Protein AF-A0A812UUG5-F1 (afdb_monomer_lite)

Secondary structure (DSSP, 8-state):
-HHHHHHHHHHHTT--HHHHHHHHHHHHHHHHHHHHHHS-SBPPHHHHHHHHHHHHHHHHHHHHHHHHHHHTT---B---TTHHHHHHHHHHHHHH-B-GGGSTTTTT-HHHHHTT--B--

Sequence (121 aa):
MFLERCLGVLKQRDGGLEVRIAHAACTAICCWFDRCERAPRFLSDEQASGIAESGTAFLKCLEILARIGVSEGKLRWKLLPKAHAMAHLIEDQVKEKLNCRFYHCYTDEDFIGQWKKLVIR

Organism: Symbiodinium pilosum (NCBI:txid2952)

Foldseek 3Di:
DVLLVVLVVCVVVVNPPLSVLSNQLLVLVVQLVVLLVPADFAADLVSLVSNLVSLVSNLVSLVVNVVVCVVVVHPWWDPDPCSVVSVVQSVCCNVVRGRLVPPPC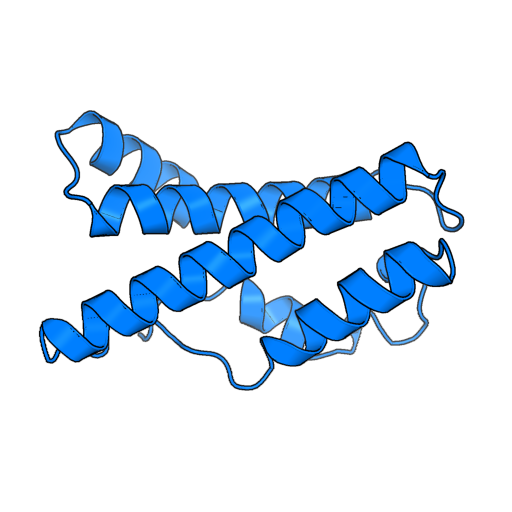SVVPPVVVVSNDGTDD

Structure (mmCIF, N/CA/C/O backbone):
data_AF-A0A812UUG5-F1
#
_entry.id   AF-A0A812UUG5-F1
#
loop_
_atom_site.group_PDB
_atom_site.id
_atom_site.type_symbol
_atom_site.label_atom_id
_atom_site.label_alt_id
_atom_site.label_comp_id
_atom_site.label_asym_id
_atom_site.label_entity_id
_atom_site.label_seq_id
_atom_site.pdbx_PDB_ins_code
_atom_site.Cartn_x
_atom_site.Cartn_y
_atom_site.Cartn_z
_atom_site.occupancy
_atom_site.B_iso_or_equiv
_atom_site.auth_seq_id
_atom_site.auth_comp_id
_atom_site.auth_asym_id
_atom_site.auth_atom_id
_atom_site.pdbx_PDB_model_num
ATOM 1 N N . MET A 1 1 ? -11.817 -6.663 -1.984 1.00 59.56 1 MET A N 1
ATOM 2 C CA . MET A 1 1 ? -11.684 -7.221 -0.615 1.00 59.56 1 MET A CA 1
ATOM 3 C C . MET A 1 1 ? -13.031 -7.133 0.101 1.00 59.56 1 MET A C 1
ATOM 5 O O . MET A 1 1 ? -13.733 -6.161 -0.123 1.00 59.56 1 MET A O 1
ATOM 9 N N . PHE A 1 2 ? -13.403 -8.099 0.953 1.00 62.38 2 PHE A N 1
ATOM 10 C CA . PHE A 1 2 ? -14.673 -8.068 1.712 1.00 62.38 2 PHE A CA 1
ATOM 11 C C . PHE A 1 2 ? -14.810 -6.805 2.584 1.00 62.38 2 PHE A C 1
ATOM 13 O O . PHE A 1 2 ? -15.841 -6.142 2.549 1.00 62.38 2 PHE A O 1
ATOM 20 N N . LEU A 1 3 ? -13.733 -6.419 3.279 1.00 63.91 3 LEU A N 1
ATOM 21 C CA . LEU A 1 3 ? -13.708 -5.238 4.149 1.00 63.91 3 LEU A CA 1
ATOM 22 C C . LEU A 1 3 ? -13.940 -3.923 3.385 1.00 63.91 3 LEU A C 1
ATOM 24 O O . LEU A 1 3 ? -14.651 -3.054 3.876 1.00 63.91 3 LEU A O 1
ATOM 28 N N . GLU A 1 4 ? -13.398 -3.797 2.173 1.00 70.62 4 GLU A N 1
ATOM 29 C CA . GLU A 1 4 ? -13.603 -2.622 1.314 1.00 70.62 4 GLU A CA 1
ATOM 30 C C . GLU A 1 4 ? -15.081 -2.473 0.921 1.00 70.62 4 GLU A C 1
ATOM 32 O O . GLU A 1 4 ? -15.660 -1.410 1.131 1.00 70.62 4 GLU A O 1
ATOM 37 N N . ARG A 1 5 ? -15.735 -3.565 0.504 1.00 68.69 5 ARG A N 1
ATOM 38 C CA . ARG A 1 5 ? -17.174 -3.570 0.192 1.00 68.69 5 ARG A CA 1
ATOM 39 C C . ARG A 1 5 ? -18.036 -3.224 1.409 1.00 68.69 5 ARG A C 1
ATOM 41 O O . ARG A 1 5 ? -18.954 -2.417 1.293 1.00 68.69 5 ARG A O 1
ATOM 48 N N . CYS A 1 6 ? -17.737 -3.792 2.579 1.00 68.19 6 CYS A N 1
ATOM 49 C CA . CYS A 1 6 ? -18.470 -3.494 3.814 1.00 68.19 6 CYS A CA 1
ATOM 50 C C . CYS A 1 6 ? -18.311 -2.028 4.241 1.00 68.19 6 CYS A C 1
ATOM 52 O O . CYS A 1 6 ? -19.298 -1.373 4.573 1.00 68.19 6 CYS A O 1
ATOM 54 N N . LEU A 1 7 ? -17.089 -1.493 4.192 1.00 69.94 7 LEU A N 1
ATOM 55 C CA . LEU A 1 7 ? -16.830 -0.085 4.494 1.00 69.94 7 LEU A CA 1
ATOM 56 C C . LEU A 1 7 ? -17.462 0.848 3.456 1.00 69.94 7 LEU A C 1
ATOM 58 O O . LEU A 1 7 ? -17.897 1.936 3.818 1.00 69.94 7 LEU A O 1
ATOM 62 N N . GLY A 1 8 ? -17.569 0.426 2.194 1.00 61.22 8 GLY A N 1
ATOM 63 C CA . GLY A 1 8 ? -18.241 1.187 1.140 1.00 61.22 8 GLY A CA 1
ATOM 64 C C . GLY A 1 8 ? -19.731 1.354 1.429 1.00 61.22 8 GLY A C 1
ATOM 65 O O . GLY A 1 8 ? -20.256 2.465 1.370 1.00 61.22 8 GLY A O 1
ATOM 66 N N . VAL A 1 9 ? -20.391 0.273 1.850 1.00 70.12 9 VAL A N 1
ATOM 67 C CA . VAL A 1 9 ? -21.799 0.303 2.279 1.00 70.12 9 VAL A CA 1
ATOM 68 C C . VAL A 1 9 ? -21.983 1.167 3.531 1.00 70.12 9 VAL A C 1
ATOM 70 O O . VAL A 1 9 ? -22.921 1.959 3.597 1.00 70.12 9 VAL A O 1
ATOM 73 N N . LEU A 1 10 ? -21.084 1.067 4.516 1.00 66.94 10 LEU A N 1
ATOM 74 C CA . LEU A 1 10 ? -21.154 1.887 5.733 1.00 66.94 10 LEU A CA 1
ATOM 75 C C . LEU A 1 10 ? -20.890 3.372 5.452 1.00 66.94 10 LEU A C 1
ATOM 77 O O . LEU A 1 10 ? -21.566 4.228 6.015 1.00 66.94 10 LEU A O 1
ATOM 81 N N . LYS A 1 11 ? -19.970 3.697 4.538 1.00 70.38 11 LYS A N 1
ATOM 82 C CA . LYS A 1 11 ? -19.716 5.071 4.085 1.00 70.38 11 LYS A CA 1
ATOM 83 C C . LYS A 1 11 ? -20.968 5.708 3.479 1.00 70.38 11 LYS A C 1
ATOM 85 O O . LYS A 1 11 ? -21.239 6.871 3.755 1.00 70.38 11 LYS A O 1
ATOM 90 N N . GLN A 1 12 ? -21.726 4.960 2.674 1.00 72.56 12 GLN A N 1
ATOM 91 C CA . GLN A 1 12 ? -22.964 5.442 2.047 1.00 72.56 12 GLN A CA 1
ATOM 92 C C . GLN A 1 12 ? -24.098 5.692 3.054 1.00 72.56 12 GLN A C 1
ATOM 94 O O . GLN A 1 12 ? -25.001 6.470 2.767 1.00 72.56 12 GLN A O 1
ATOM 99 N N . ARG A 1 13 ? -24.044 5.067 4.236 1.00 70.75 13 ARG A N 1
ATOM 100 C CA . ARG A 1 13 ? -25.051 5.172 5.306 1.00 70.75 13 ARG A CA 1
ATOM 101 C C . ARG A 1 13 ? -24.681 6.182 6.399 1.00 70.75 13 ARG A C 1
ATOM 103 O O . ARG A 1 13 ? -25.036 5.982 7.552 1.00 70.75 13 ARG A O 1
ATOM 110 N N . ASP A 1 14 ? -23.959 7.236 6.032 1.00 64.75 14 ASP A N 1
ATOM 111 C CA . ASP A 1 14 ? -23.447 8.259 6.955 1.00 64.75 14 ASP A CA 1
ATOM 112 C C . ASP A 1 14 ? -22.337 7.760 7.899 1.00 64.75 14 ASP A C 1
ATOM 114 O O . ASP A 1 14 ? -22.271 8.067 9.088 1.00 64.75 14 ASP A O 1
ATOM 118 N N . GLY A 1 15 ? -21.417 6.960 7.352 1.00 63.12 15 GLY A N 1
ATOM 119 C CA . GLY A 1 15 ? -20.219 6.549 8.074 1.00 63.12 15 GLY A CA 1
ATOM 120 C C . GLY A 1 15 ? -19.425 7.770 8.544 1.00 63.12 15 GLY A C 1
ATOM 121 O O . GLY A 1 15 ? -19.035 8.613 7.725 1.00 63.12 15 GLY A O 1
ATOM 122 N N . GLY A 1 16 ? -19.175 7.843 9.856 1.00 82.75 16 GLY A N 1
ATOM 123 C CA . GLY A 1 16 ? -18.349 8.877 10.479 1.00 82.75 16 GLY A CA 1
ATOM 124 C C . GLY A 1 16 ? -16.940 8.950 9.880 1.00 82.75 16 GLY A C 1
ATOM 125 O O . GLY A 1 16 ? -16.536 8.098 9.084 1.00 82.75 16 GLY A O 1
ATOM 126 N N . LEU A 1 17 ? -16.172 9.974 10.264 1.00 85.75 17 LEU A N 1
ATOM 127 C CA . LEU A 1 17 ? -14.833 10.232 9.715 1.00 85.75 17 LEU A CA 1
ATOM 128 C C . LEU A 1 17 ? -13.952 8.972 9.708 1.00 85.75 17 LEU A C 1
ATOM 130 O O . LEU A 1 17 ? -13.372 8.640 8.679 1.00 85.75 17 LEU A O 1
ATOM 134 N N . GLU A 1 18 ? -13.934 8.227 10.812 1.00 85.38 18 GLU A N 1
ATOM 135 C CA . GLU A 1 18 ? -13.185 6.975 10.954 1.00 85.38 18 GLU A CA 1
ATOM 136 C C . GLU A 1 18 ? -13.530 5.949 9.854 1.00 85.38 18 GLU A C 1
ATOM 138 O O . GLU A 1 18 ? -12.636 5.409 9.203 1.00 85.38 18 GLU A O 1
ATOM 143 N N . VAL A 1 19 ? -14.819 5.737 9.560 1.00 85.50 19 VAL A N 1
ATOM 144 C CA . VAL A 1 19 ? -15.284 4.807 8.510 1.00 85.50 19 VAL A CA 1
ATOM 145 C C . VAL A 1 19 ? -14.830 5.269 7.125 1.00 85.50 19 VAL A C 1
ATOM 147 O O . VAL A 1 19 ? -14.428 4.451 6.295 1.00 85.50 19 VAL A O 1
ATOM 150 N N . ARG A 1 20 ? -14.859 6.581 6.867 1.00 86.62 20 ARG A N 1
ATOM 151 C CA . ARG A 1 20 ? -14.425 7.158 5.584 1.00 86.62 20 ARG A CA 1
ATOM 152 C C . ARG A 1 20 ? -12.923 6.977 5.371 1.00 86.62 20 ARG A C 1
ATOM 154 O O . ARG A 1 20 ? -12.520 6.594 4.272 1.00 86.62 20 ARG A O 1
ATOM 161 N N . ILE A 1 21 ? -12.114 7.204 6.408 1.00 89.81 21 ILE A N 1
ATOM 162 C CA . ILE A 1 21 ? -10.660 6.998 6.351 1.00 89.81 21 ILE A CA 1
ATOM 163 C C . ILE A 1 21 ? -10.329 5.506 6.231 1.00 89.81 21 ILE A C 1
ATOM 165 O O . ILE A 1 21 ? -9.483 5.136 5.421 1.00 89.81 21 ILE A O 1
ATOM 169 N N . ALA A 1 22 ? -11.034 4.630 6.950 1.00 86.69 22 ALA A N 1
ATOM 170 C CA . ALA A 1 22 ? -10.857 3.182 6.837 1.00 86.69 22 ALA A CA 1
ATOM 171 C C . ALA A 1 22 ? -11.180 2.672 5.428 1.00 86.69 22 ALA A C 1
ATOM 173 O O . ALA A 1 22 ? -10.441 1.852 4.877 1.00 86.69 22 ALA A O 1
ATOM 174 N N . HIS A 1 23 ? -12.251 3.185 4.815 1.00 86.94 23 HIS A N 1
ATOM 175 C CA . HIS A 1 23 ? -12.573 2.893 3.423 1.00 86.94 23 HIS A CA 1
ATOM 176 C C . HIS A 1 23 ? -11.449 3.357 2.491 1.00 86.94 23 HIS A C 1
ATOM 178 O O . HIS A 1 23 ? -10.981 2.575 1.671 1.00 86.94 23 HIS A O 1
ATOM 184 N N . ALA A 1 24 ? -10.984 4.603 2.643 1.00 89.94 24 ALA A N 1
ATOM 185 C CA . ALA A 1 24 ? -9.895 5.148 1.834 1.00 89.94 24 ALA A CA 1
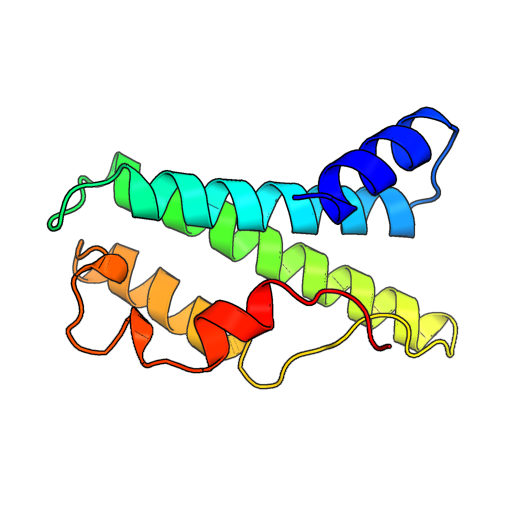ATOM 186 C C . ALA A 1 24 ? -8.606 4.321 1.965 1.00 89.94 24 ALA A C 1
ATOM 188 O O . ALA A 1 24 ? -8.001 3.993 0.947 1.00 89.94 24 ALA A O 1
ATOM 189 N N . ALA A 1 25 ? -8.240 3.901 3.181 1.00 89.25 25 ALA A N 1
ATOM 190 C CA . ALA A 1 25 ? -7.119 2.994 3.417 1.00 89.25 25 ALA A CA 1
ATOM 191 C C . ALA A 1 25 ? -7.298 1.675 2.648 1.00 89.25 25 ALA A C 1
ATOM 193 O O . ALA A 1 25 ? -6.402 1.247 1.923 1.00 89.25 25 ALA A O 1
ATOM 194 N N . CYS A 1 26 ? -8.475 1.049 2.752 1.00 87.12 26 CYS A N 1
ATOM 195 C CA . CYS A 1 26 ? -8.767 -0.212 2.070 1.00 87.12 26 CYS A CA 1
ATOM 196 C C . CYS A 1 26 ? -8.716 -0.086 0.542 1.00 87.12 26 CYS A C 1
ATOM 198 O O . CYS A 1 26 ? -8.180 -0.972 -0.127 1.00 87.12 26 CYS A O 1
ATOM 200 N N . THR A 1 27 ? -9.253 1.000 -0.015 1.00 88.69 27 THR A N 1
ATOM 201 C CA . THR A 1 27 ? -9.178 1.282 -1.452 1.00 88.69 27 THR A CA 1
ATOM 202 C C . THR A 1 27 ? -7.730 1.499 -1.879 1.00 88.69 27 THR A C 1
ATOM 204 O O . THR A 1 27 ? -7.283 0.872 -2.834 1.00 88.69 27 THR A O 1
ATOM 207 N N . ALA A 1 28 ? -6.976 2.319 -1.144 1.00 91.38 28 ALA A N 1
ATOM 208 C CA . ALA A 1 28 ? -5.591 2.649 -1.459 1.00 91.38 28 ALA A CA 1
ATOM 209 C C . ALA A 1 28 ? -4.695 1.403 -1.509 1.00 91.38 28 ALA A C 1
ATOM 211 O O . ALA A 1 28 ? -3.978 1.204 -2.489 1.00 91.38 28 ALA A O 1
ATOM 212 N N . ILE A 1 29 ? -4.802 0.506 -0.522 1.00 88.19 29 ILE A N 1
ATOM 213 C CA . ILE A 1 29 ? -4.018 -0.737 -0.525 1.00 88.19 29 ILE A CA 1
ATOM 214 C C . ILE A 1 29 ? -4.468 -1.710 -1.624 1.00 88.19 29 ILE A C 1
ATOM 216 O O . ILE A 1 29 ? -3.631 -2.390 -2.212 1.00 88.19 29 ILE A O 1
ATOM 220 N N . CYS A 1 30 ? -5.766 -1.760 -1.962 1.00 88.19 30 CYS A N 1
ATOM 221 C CA . CYS A 1 30 ? -6.236 -2.540 -3.114 1.00 88.19 30 CYS A CA 1
ATOM 222 C C . CYS A 1 30 ? -5.655 -1.999 -4.424 1.00 88.19 30 CYS A C 1
ATOM 224 O O . CYS A 1 30 ? -5.196 -2.784 -5.248 1.00 88.19 30 CYS A O 1
ATOM 226 N N . CYS A 1 31 ? -5.653 -0.675 -4.604 1.00 91.44 31 CYS A N 1
ATOM 227 C CA . CYS A 1 31 ? -5.058 -0.029 -5.768 1.00 91.44 31 CYS A CA 1
ATOM 228 C C . CYS A 1 31 ? -3.556 -0.300 -5.857 1.00 91.44 31 CYS A C 1
ATOM 230 O O . CYS A 1 31 ? -3.074 -0.588 -6.946 1.00 91.44 31 CYS A O 1
ATOM 232 N N . TRP A 1 32 ? -2.833 -0.258 -4.735 1.00 91.88 32 TRP A N 1
ATOM 233 C CA . TRP A 1 32 ? -1.408 -0.588 -4.710 1.00 91.88 32 TRP A CA 1
ATOM 234 C C . TRP A 1 32 ? -1.160 -2.023 -5.188 1.00 91.88 32 TRP A C 1
ATOM 236 O O . TRP A 1 32 ? -0.371 -2.237 -6.106 1.00 91.88 32 TRP A O 1
ATOM 246 N N . PHE A 1 33 ? -1.896 -3.000 -4.643 1.00 89.06 33 PHE A N 1
ATOM 247 C CA . PHE A 1 33 ? -1.781 -4.397 -5.073 1.00 89.06 33 PHE A CA 1
ATOM 248 C C . PHE A 1 33 ? -2.149 -4.594 -6.550 1.00 89.06 33 PHE A C 1
ATOM 250 O O . PHE A 1 33 ? -1.407 -5.262 -7.260 1.00 89.06 33 PHE A O 1
ATOM 257 N N . ASP A 1 34 ? -3.252 -4.008 -7.030 1.00 91.06 34 ASP A N 1
ATOM 258 C CA . ASP A 1 34 ? -3.669 -4.121 -8.438 1.00 91.06 34 ASP A CA 1
ATOM 259 C C . ASP A 1 34 ? -2.633 -3.501 -9.392 1.00 91.06 34 ASP A C 1
ATOM 261 O O . ASP A 1 34 ? -2.296 -4.101 -10.414 1.00 91.06 34 ASP A O 1
ATOM 265 N N . ARG A 1 35 ? -2.052 -2.349 -9.030 1.00 92.88 35 ARG A N 1
ATOM 266 C CA . ARG A 1 35 ? -0.981 -1.711 -9.812 1.00 92.88 35 ARG A CA 1
ATOM 267 C C . ARG A 1 35 ? 0.278 -2.579 -9.848 1.00 92.88 35 ARG A C 1
ATOM 269 O O . ARG A 1 35 ? 0.814 -2.797 -10.930 1.00 92.88 35 ARG A O 1
ATOM 276 N N . CYS A 1 36 ? 0.713 -3.126 -8.712 1.00 90.69 36 CYS A N 1
ATOM 277 C CA . CYS A 1 36 ? 1.853 -4.049 -8.654 1.00 90.69 36 CYS A CA 1
ATOM 278 C C . CYS A 1 36 ? 1.604 -5.359 -9.428 1.00 90.69 36 CYS A C 1
ATOM 280 O O . CYS A 1 36 ? 2.540 -5.906 -10.007 1.00 90.69 36 CYS A O 1
ATOM 282 N N . GLU A 1 37 ? 0.367 -5.862 -9.465 1.00 90.50 37 GLU A N 1
ATOM 283 C CA . GLU A 1 37 ? -0.013 -7.071 -10.214 1.00 90.50 37 GLU A CA 1
ATOM 284 C C . GLU A 1 37 ? 0.054 -6.854 -11.731 1.00 90.50 37 GLU A C 1
ATOM 286 O O . GLU A 1 37 ? 0.525 -7.720 -12.465 1.00 90.50 37 GLU A O 1
ATOM 291 N N . ARG A 1 38 ? -0.427 -5.699 -12.203 1.00 90.81 38 ARG A N 1
ATOM 292 C CA . ARG A 1 38 ? -0.528 -5.379 -13.635 1.00 90.81 38 ARG A CA 1
ATOM 293 C C . ARG A 1 38 ? 0.757 -4.814 -14.226 1.00 90.81 38 ARG A C 1
ATOM 295 O O . ARG A 1 38 ? 0.938 -4.874 -15.441 1.00 90.81 38 ARG A O 1
ATOM 302 N N . ALA A 1 39 ? 1.610 -4.211 -13.404 1.00 93.75 39 ALA A N 1
ATOM 303 C CA . ALA A 1 39 ? 2.833 -3.585 -13.877 1.00 93.75 39 ALA A CA 1
ATOM 304 C C . ALA A 1 39 ? 3.917 -4.630 -14.218 1.00 93.75 39 ALA A C 1
ATOM 306 O O . ALA A 1 39 ? 4.058 -5.636 -13.516 1.00 93.75 39 ALA A O 1
ATOM 307 N N . PRO A 1 40 ? 4.727 -4.391 -15.264 1.00 94.44 40 PRO A N 1
ATOM 308 C CA . PRO A 1 40 ? 5.859 -5.248 -15.604 1.00 94.44 40 PRO A CA 1
ATOM 309 C C . PRO A 1 40 ? 6.984 -5.144 -14.560 1.00 94.44 40 PRO A C 1
ATOM 311 O O . PRO A 1 40 ? 6.906 -4.377 -13.600 1.00 94.44 40 PRO A O 1
ATOM 314 N N . ARG A 1 41 ? 8.057 -5.923 -14.752 1.00 93.06 41 ARG A N 1
ATOM 315 C CA . ARG A 1 41 ? 9.238 -5.911 -13.871 1.00 93.06 41 ARG A CA 1
ATOM 316 C C . ARG A 1 41 ? 9.915 -4.541 -13.796 1.00 93.06 41 ARG A C 1
ATOM 318 O O . ARG A 1 41 ? 10.315 -4.140 -12.709 1.00 93.06 41 ARG A O 1
ATOM 325 N N . PHE A 1 42 ? 10.045 -3.863 -14.933 1.00 96.00 42 PHE A N 1
ATOM 326 C CA . PHE A 1 42 ? 10.640 -2.532 -15.043 1.00 96.00 42 PHE A CA 1
ATOM 327 C C . PHE A 1 42 ? 9.531 -1.503 -15.212 1.00 96.00 42 PHE A C 1
ATOM 329 O O . PHE A 1 42 ? 8.741 -1.598 -16.148 1.00 96.00 42 PHE A O 1
ATOM 336 N N . LEU A 1 43 ? 9.454 -0.555 -14.292 1.00 95.38 43 LEU A N 1
ATOM 337 C CA . LEU A 1 43 ? 8.393 0.433 -14.216 1.00 95.38 43 LEU A CA 1
ATOM 338 C C . LEU A 1 43 ? 8.735 1.650 -15.079 1.00 95.38 43 LEU A C 1
ATOM 340 O O . LEU A 1 43 ? 9.864 2.133 -15.077 1.00 95.38 43 LEU A O 1
ATOM 344 N N . SER A 1 44 ? 7.730 2.185 -15.764 1.00 97.06 44 SER A N 1
ATOM 345 C CA . SER A 1 44 ? 7.767 3.574 -16.240 1.00 97.06 44 SER A CA 1
ATOM 346 C C . SER A 1 44 ? 7.682 4.554 -15.067 1.00 97.06 44 SER A C 1
ATOM 348 O O . SER A 1 44 ? 7.283 4.187 -13.954 1.00 97.06 44 SER A O 1
ATOM 350 N N . ASP A 1 45 ? 8.016 5.818 -15.314 1.00 96.56 45 ASP A N 1
ATOM 351 C CA . ASP A 1 45 ? 7.876 6.878 -14.317 1.00 96.56 45 ASP A CA 1
ATOM 352 C C . ASP A 1 45 ? 6.431 7.032 -13.843 1.00 96.56 45 ASP A C 1
ATOM 354 O O . ASP A 1 45 ? 6.187 7.169 -12.641 1.00 96.56 45 ASP A O 1
ATOM 358 N N . GLU A 1 46 ? 5.469 6.915 -14.756 1.00 96.62 46 GLU A N 1
ATOM 359 C CA . GLU A 1 46 ? 4.042 6.980 -14.462 1.00 96.62 46 GLU A CA 1
ATOM 360 C C . GLU A 1 46 ? 3.598 5.801 -13.590 1.00 96.62 46 GLU A C 1
ATOM 362 O O . GLU A 1 46 ? 2.866 5.984 -12.616 1.00 96.62 46 GLU A O 1
ATOM 367 N N . GLN A 1 47 ? 4.060 4.584 -13.896 1.00 95.44 47 GLN A N 1
ATOM 368 C CA . GLN A 1 47 ? 3.734 3.400 -13.096 1.00 95.44 47 GLN A CA 1
ATOM 369 C C . GLN A 1 47 ? 4.345 3.477 -11.698 1.00 95.44 47 GLN A C 1
ATOM 371 O O . GLN A 1 47 ? 3.657 3.188 -10.719 1.00 95.44 47 GLN A O 1
ATOM 376 N N . ALA A 1 48 ? 5.611 3.882 -11.593 1.00 95.25 48 ALA A N 1
ATOM 377 C CA . ALA A 1 48 ? 6.297 4.017 -10.315 1.00 95.25 48 ALA A CA 1
ATOM 378 C C . ALA A 1 48 ? 5.638 5.091 -9.437 1.00 95.25 48 ALA A C 1
ATOM 380 O O . ALA A 1 48 ? 5.325 4.832 -8.275 1.00 95.25 48 ALA A O 1
ATOM 381 N N . SER A 1 49 ? 5.341 6.258 -10.016 1.00 96.00 49 SER A N 1
ATOM 382 C CA . SER A 1 49 ? 4.632 7.344 -9.329 1.00 96.00 49 SER A CA 1
ATOM 383 C C . SER A 1 49 ? 3.236 6.899 -8.899 1.00 96.00 49 SER A C 1
ATOM 385 O O . SER A 1 49 ? 2.846 7.080 -7.749 1.00 96.00 49 SER A O 1
ATOM 387 N N . GLY A 1 50 ? 2.506 6.214 -9.780 1.00 94.88 50 GLY A N 1
ATOM 388 C CA . GLY A 1 50 ? 1.182 5.704 -9.466 1.00 94.88 50 GLY A CA 1
ATOM 389 C C . GLY A 1 50 ? 1.181 4.659 -8.343 1.00 94.88 50 GLY A C 1
ATOM 390 O O . GLY A 1 50 ? 0.285 4.658 -7.491 1.00 94.88 50 GLY A O 1
ATOM 391 N N . ILE A 1 51 ? 2.152 3.749 -8.325 1.00 93.69 51 ILE A N 1
ATOM 392 C CA . ILE A 1 51 ? 2.304 2.793 -7.224 1.00 93.69 51 ILE A CA 1
ATOM 393 C C . ILE A 1 51 ? 2.573 3.565 -5.927 1.00 93.69 51 ILE A C 1
ATOM 395 O O . ILE A 1 51 ? 1.860 3.357 -4.941 1.00 93.69 51 ILE A O 1
ATOM 399 N N . ALA A 1 52 ? 3.508 4.515 -5.949 1.00 94.81 52 ALA A N 1
ATOM 400 C CA . ALA A 1 52 ? 3.858 5.320 -4.787 1.00 94.81 52 ALA A CA 1
ATOM 401 C C . ALA A 1 52 ? 2.670 6.100 -4.218 1.00 94.81 52 ALA A C 1
ATOM 403 O O . ALA A 1 52 ? 2.395 5.995 -3.027 1.00 94.81 52 ALA A O 1
ATOM 404 N N . GLU A 1 53 ? 1.896 6.791 -5.056 1.00 96.06 53 GLU A N 1
ATOM 405 C CA . GLU A 1 53 ? 0.700 7.532 -4.637 1.00 96.06 53 GLU A CA 1
ATOM 406 C C . GLU A 1 53 ? -0.275 6.659 -3.843 1.00 96.06 53 GLU A C 1
ATOM 408 O O . GLU A 1 53 ? -0.711 7.031 -2.750 1.00 96.06 53 GLU A O 1
ATOM 413 N N . SER A 1 54 ? -0.596 5.473 -4.369 1.00 93.88 54 SER A N 1
ATOM 414 C CA . SER A 1 54 ? -1.527 4.548 -3.716 1.00 93.88 54 SER A CA 1
ATOM 415 C C . SER A 1 54 ? -0.973 3.985 -2.403 1.00 93.88 54 SER A C 1
ATOM 417 O O . SER A 1 54 ? -1.698 3.904 -1.409 1.00 93.88 54 SER A O 1
ATOM 419 N N . GLY A 1 55 ? 0.322 3.664 -2.358 1.00 91.69 55 GLY A N 1
ATOM 420 C CA . GLY A 1 55 ? 0.972 3.151 -1.156 1.00 91.69 55 GLY A CA 1
ATOM 421 C C . GLY A 1 55 ? 1.110 4.210 -0.060 1.00 91.69 55 GLY A C 1
ATOM 422 O O . GLY A 1 55 ? 0.756 3.975 1.095 1.00 91.69 55 GLY A O 1
ATOM 423 N N . THR A 1 56 ? 1.533 5.421 -0.421 1.00 94.12 56 THR A N 1
ATOM 424 C CA . THR A 1 56 ? 1.622 6.557 0.500 1.00 94.12 56 THR A CA 1
ATOM 425 C C . THR A 1 56 ? 0.244 6.968 1.016 1.00 94.12 56 THR A C 1
ATOM 427 O O . THR A 1 56 ? 0.106 7.281 2.200 1.00 94.12 56 THR A O 1
ATOM 430 N N . ALA A 1 57 ? -0.796 6.941 0.174 1.00 94.06 57 ALA A N 1
ATOM 431 C CA . ALA A 1 57 ? -2.166 7.212 0.607 1.00 94.06 57 ALA A CA 1
ATOM 432 C C . ALA A 1 57 ? -2.634 6.213 1.676 1.00 94.06 57 ALA A C 1
ATOM 434 O O . ALA A 1 57 ? -3.236 6.621 2.672 1.00 94.06 57 ALA A O 1
ATOM 435 N N . PHE A 1 58 ? -2.312 4.926 1.514 1.00 91.81 58 PHE A N 1
ATOM 436 C CA . PHE A 1 58 ? -2.599 3.912 2.526 1.00 91.81 58 PHE A CA 1
ATOM 437 C C . PHE A 1 58 ? -1.892 4.206 3.854 1.00 91.81 58 PHE A C 1
ATOM 439 O O . PHE A 1 58 ? -2.555 4.238 4.892 1.00 91.81 58 PHE A O 1
ATOM 446 N N . LEU A 1 59 ? -0.582 4.480 3.827 1.00 91.31 59 LEU A N 1
ATOM 447 C CA . LEU A 1 59 ? 0.201 4.773 5.034 1.00 91.31 59 LEU A CA 1
ATOM 448 C C . LEU A 1 59 ? -0.332 6.002 5.785 1.00 91.31 59 LEU A C 1
ATOM 450 O O . LEU A 1 59 ? -0.515 5.946 7.000 1.00 91.31 59 LEU A O 1
ATOM 454 N N . LYS A 1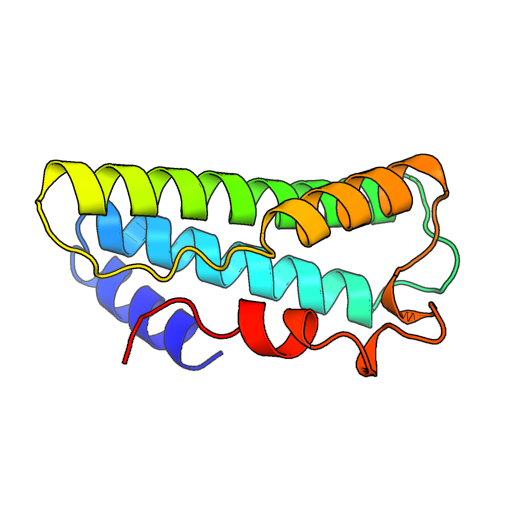 60 ? -0.674 7.075 5.061 1.00 92.69 60 LYS A N 1
ATOM 455 C CA . LYS A 1 60 ? -1.291 8.280 5.640 1.00 92.69 60 LYS A CA 1
ATOM 456 C C . LYS A 1 60 ? -2.647 7.983 6.282 1.00 92.69 60 LYS A C 1
ATOM 458 O O . LYS A 1 60 ? -2.924 8.448 7.384 1.00 92.69 60 LYS A O 1
ATOM 463 N N . CYS A 1 61 ? -3.500 7.198 5.621 1.00 91.50 61 CYS A N 1
ATOM 464 C CA . CYS A 1 61 ? -4.791 6.823 6.200 1.00 91.50 61 CYS A CA 1
ATOM 465 C C . CYS A 1 61 ? -4.615 5.958 7.454 1.00 91.50 61 CYS A C 1
ATOM 467 O O . CYS A 1 61 ? -5.326 6.160 8.436 1.00 91.50 61 CYS A O 1
ATOM 469 N N . LEU A 1 62 ? -3.656 5.028 7.445 1.00 88.56 62 LEU A N 1
ATOM 470 C CA . LEU A 1 62 ? -3.348 4.183 8.598 1.00 88.56 62 LEU A CA 1
ATOM 471 C C . LEU A 1 62 ? -2.870 5.015 9.797 1.00 88.56 62 LEU A C 1
ATOM 473 O O . LEU A 1 62 ? -3.319 4.782 10.918 1.00 88.56 62 LEU A O 1
ATOM 477 N N . GLU A 1 63 ? -2.020 6.015 9.561 1.00 89.75 63 GLU A N 1
ATOM 478 C CA . GLU A 1 63 ? -1.581 6.965 10.585 1.00 89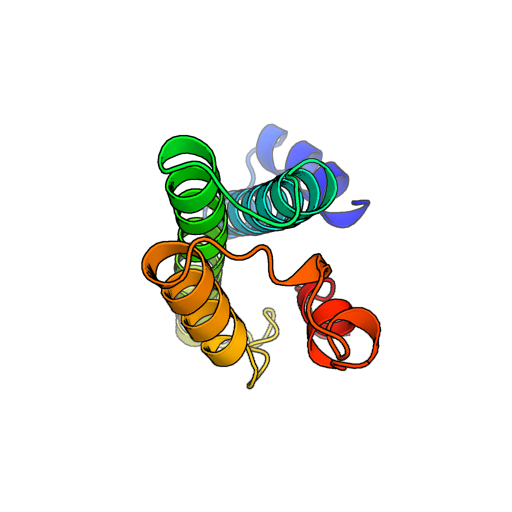.75 63 GLU A CA 1
ATOM 479 C C . GLU A 1 63 ? -2.761 7.746 11.188 1.00 89.75 63 GLU A C 1
ATOM 481 O O . GLU A 1 63 ? -2.878 7.852 12.410 1.00 89.75 63 GLU A O 1
ATOM 486 N N . ILE A 1 64 ? -3.672 8.256 10.351 1.00 90.88 64 ILE A N 1
ATOM 487 C CA . ILE A 1 64 ? -4.865 8.984 10.813 1.00 90.88 64 ILE A CA 1
ATOM 488 C C . ILE A 1 64 ? -5.757 8.077 11.671 1.00 90.88 64 ILE A C 1
ATOM 490 O O . ILE A 1 64 ? -6.187 8.489 12.747 1.00 90.88 64 ILE A O 1
ATOM 494 N N . LEU A 1 65 ? -6.005 6.837 11.240 1.00 88.06 65 LEU A N 1
ATOM 495 C CA . LEU A 1 65 ? -6.806 5.867 11.999 1.00 88.06 65 LEU A CA 1
ATOM 496 C C . LEU A 1 65 ? -6.171 5.527 13.348 1.00 88.06 65 LEU A C 1
ATOM 498 O O . LEU A 1 65 ? -6.873 5.439 14.354 1.00 88.06 65 LEU A O 1
ATOM 502 N N . ALA A 1 66 ? -4.846 5.384 13.391 1.00 86.69 66 ALA A N 1
ATOM 503 C CA . ALA A 1 66 ? -4.127 5.172 14.638 1.00 86.69 66 ALA A CA 1
ATOM 504 C C . ALA A 1 66 ? -4.291 6.353 15.604 1.00 86.69 66 ALA A C 1
ATOM 506 O O . ALA A 1 66 ? -4.592 6.143 16.779 1.00 86.69 66 ALA A O 1
ATOM 507 N N . ARG A 1 67 ? -4.157 7.593 15.112 1.00 88.75 67 ARG A N 1
ATOM 508 C CA . ARG A 1 67 ? -4.365 8.808 15.917 1.00 88.75 67 ARG A CA 1
ATOM 509 C C . ARG A 1 67 ? -5.797 8.901 16.451 1.00 88.75 67 ARG A C 1
ATOM 511 O O . ARG A 1 67 ? -5.969 9.194 17.631 1.00 88.75 67 ARG A O 1
ATOM 518 N N . ILE A 1 68 ? -6.802 8.596 15.621 1.00 86.94 68 ILE A N 1
ATOM 519 C CA . ILE A 1 68 ? -8.212 8.526 16.045 1.00 86.94 68 ILE A CA 1
ATOM 520 C C . ILE A 1 68 ? -8.369 7.490 17.164 1.00 86.94 68 ILE A C 1
ATOM 522 O O . ILE A 1 68 ? -8.878 7.819 18.233 1.00 86.94 68 ILE A O 1
ATOM 526 N N . GLY A 1 69 ? -7.849 6.274 16.967 1.00 84.00 69 GLY A N 1
ATOM 527 C CA . GLY A 1 69 ? -7.913 5.207 17.966 1.00 84.00 69 GLY A CA 1
ATOM 528 C C . GLY A 1 69 ? -7.300 5.601 19.313 1.00 84.00 69 GLY A C 1
ATOM 529 O O . GLY A 1 69 ? -7.921 5.394 20.354 1.00 84.00 69 GLY A O 1
ATOM 530 N N . VAL A 1 70 ? -6.125 6.241 19.307 1.00 85.44 70 VAL A N 1
ATOM 531 C CA . VAL A 1 70 ? -5.487 6.759 20.531 1.00 85.44 70 VAL A CA 1
ATOM 532 C C . VAL A 1 70 ? -6.343 7.844 21.186 1.00 85.44 70 VAL A C 1
ATOM 534 O O . VAL A 1 70 ? -6.569 7.781 22.392 1.00 85.44 70 VAL A O 1
ATOM 537 N N . SER A 1 71 ? -6.860 8.804 20.410 1.00 85.81 71 SER A N 1
ATOM 538 C CA . SER A 1 71 ? -7.677 9.906 20.944 1.00 85.81 71 SER A CA 1
ATOM 539 C C . SER A 1 71 ? -8.995 9.442 21.571 1.00 85.81 71 SER A C 1
ATOM 541 O O . SER A 1 71 ? -9.473 10.051 22.522 1.00 85.81 71 SER A O 1
ATOM 543 N N . GLU A 1 72 ? -9.557 8.338 21.078 1.00 85.06 72 GLU A N 1
ATOM 544 C CA . GLU A 1 72 ? -10.785 7.743 21.605 1.00 85.06 72 GLU A CA 1
ATOM 545 C C . GLU A 1 72 ? -10.535 6.690 22.697 1.00 85.06 72 GLU A C 1
ATOM 547 O O . GLU A 1 72 ? -11.491 6.111 23.216 1.00 85.06 72 GLU A O 1
ATOM 552 N N . GLY A 1 73 ? -9.271 6.388 23.018 1.00 80.31 73 GLY A N 1
ATOM 553 C CA . GLY A 1 73 ? -8.908 5.304 23.936 1.00 80.31 73 GLY A CA 1
ATOM 554 C C . GLY A 1 73 ? -9.276 3.906 23.417 1.00 80.31 73 GLY A C 1
ATOM 555 O O . GLY A 1 73 ? -9.461 2.982 24.208 1.00 80.31 73 GLY A O 1
ATOM 556 N N . LYS A 1 74 ? -9.410 3.732 22.095 1.00 78.69 74 LYS A N 1
ATOM 557 C CA . LYS A 1 74 ? -9.821 2.481 21.439 1.00 78.69 74 LYS A CA 1
ATOM 558 C C . LYS A 1 74 ? -8.713 1.946 20.532 1.00 78.69 74 LYS A C 1
ATOM 560 O O . LYS A 1 74 ? -8.420 2.499 19.475 1.00 78.69 74 LYS A O 1
ATOM 565 N N . LEU A 1 75 ? -8.170 0.778 20.868 1.00 69.56 75 LEU A N 1
ATOM 566 C CA . LEU A 1 75 ? -7.199 0.053 20.034 1.00 69.56 75 LEU A CA 1
ATOM 567 C C . LEU A 1 75 ? -7.899 -0.789 18.951 1.00 69.56 75 LEU A C 1
ATOM 569 O O . LEU A 1 75 ? -7.803 -2.012 18.934 1.00 69.56 75 LEU A O 1
ATOM 573 N N . ARG A 1 76 ? -8.648 -0.136 18.052 1.00 72.38 76 ARG A N 1
ATOM 574 C CA . ARG A 1 76 ? -9.401 -0.818 16.979 1.00 72.38 76 ARG A CA 1
ATOM 575 C C . ARG A 1 76 ? -8.525 -1.184 15.773 1.00 72.38 76 ARG A C 1
ATOM 577 O O . ARG A 1 76 ? -8.738 -2.218 15.137 1.00 72.38 76 ARG A O 1
ATOM 584 N N . TRP A 1 77 ? -7.545 -0.340 15.453 1.00 73.25 77 TRP A N 1
ATOM 585 C CA . TRP A 1 77 ? -6.741 -0.450 14.233 1.00 73.25 77 TRP A CA 1
A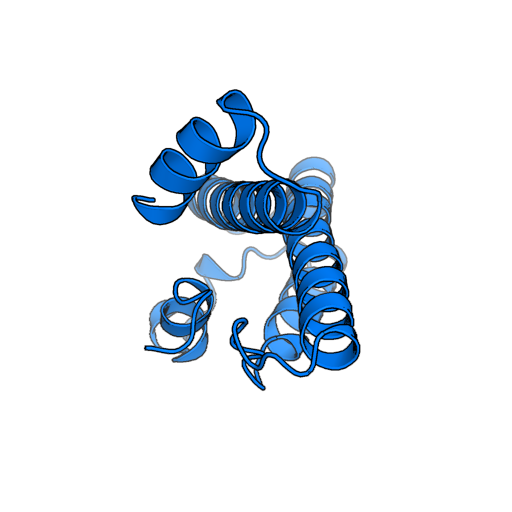TOM 586 C C . TRP A 1 77 ? -5.409 -1.129 14.504 1.00 73.25 77 TRP A C 1
ATOM 588 O O . TRP A 1 77 ? -4.676 -0.758 15.422 1.00 73.25 77 TRP A O 1
ATOM 598 N N . LYS A 1 78 ? -5.079 -2.129 13.684 1.00 68.12 78 LYS A N 1
ATOM 599 C CA . LYS A 1 78 ? -3.823 -2.858 13.829 1.00 68.12 78 LYS A CA 1
ATOM 600 C C . LYS A 1 78 ? -2.696 -2.063 13.176 1.00 68.12 78 LYS A C 1
ATOM 602 O O . LYS A 1 78 ? -2.482 -2.157 11.970 1.00 68.12 78 LYS A O 1
ATOM 607 N N . LEU A 1 79 ? -1.943 -1.314 13.977 1.00 67.75 79 LEU A N 1
ATOM 608 C CA . LEU A 1 79 ? -0.632 -0.821 13.561 1.00 67.75 79 LEU A CA 1
ATOM 609 C C . LEU A 1 79 ? 0.316 -2.016 13.460 1.00 67.75 79 LEU A C 1
ATOM 611 O O . LEU A 1 79 ? 0.810 -2.535 14.460 1.00 67.75 79 LEU A O 1
ATOM 615 N N . LEU A 1 80 ? 0.526 -2.502 12.241 1.00 65.81 80 LEU A N 1
ATOM 616 C CA . LEU A 1 80 ? 1.502 -3.553 12.003 1.00 65.81 80 LEU A CA 1
ATOM 617 C C . LEU A 1 80 ? 2.902 -2.932 12.048 1.00 65.81 80 LEU A C 1
ATOM 619 O O . LEU A 1 80 ? 3.163 -2.001 11.286 1.00 65.81 80 LEU A O 1
ATOM 623 N N . PRO A 1 81 ? 3.830 -3.462 12.862 1.00 54.53 81 PRO A N 1
ATOM 624 C CA . PRO A 1 81 ? 5.182 -2.912 12.970 1.00 54.53 81 PRO A CA 1
ATOM 625 C C . PRO A 1 81 ? 5.926 -2.868 11.624 1.00 54.53 81 PRO A C 1
ATOM 627 O O . PRO A 1 81 ? 6.812 -2.043 11.443 1.00 54.53 81 PRO A O 1
ATOM 630 N N . LYS A 1 82 ? 5.518 -3.681 10.638 1.00 64.50 82 LYS A N 1
ATOM 631 C CA . LYS A 1 82 ? 6.080 -3.710 9.277 1.00 64.50 82 LYS A CA 1
ATOM 632 C C . LYS A 1 82 ? 5.454 -2.696 8.296 1.00 64.50 82 LYS A C 1
ATOM 634 O O . LYS A 1 82 ? 5.609 -2.856 7.092 1.00 64.50 82 LYS A O 1
ATOM 639 N N . ALA A 1 83 ? 4.736 -1.668 8.756 1.00 72.44 83 ALA A N 1
ATOM 640 C CA . ALA A 1 83 ? 4.248 -0.604 7.865 1.00 72.44 83 ALA A CA 1
ATOM 641 C C . ALA A 1 83 ? 5.400 0.210 7.234 1.00 72.44 83 ALA A C 1
ATOM 643 O O . ALA A 1 83 ? 5.303 0.615 6.080 1.00 72.44 83 ALA A O 1
ATOM 644 N N . HIS A 1 84 ? 6.523 0.373 7.946 1.00 81.00 84 HIS A N 1
ATOM 645 C CA . HIS A 1 84 ? 7.726 1.037 7.422 1.00 81.00 84 HIS A CA 1
ATOM 646 C C . HIS A 1 84 ? 8.366 0.274 6.249 1.00 81.00 84 HIS A C 1
ATOM 648 O O . HIS A 1 84 ? 8.902 0.892 5.339 1.00 81.00 84 HIS A O 1
ATOM 654 N N . ALA A 1 85 ? 8.245 -1.059 6.212 1.00 82.81 85 ALA A N 1
ATOM 655 C CA . ALA A 1 85 ? 8.719 -1.854 5.081 1.00 82.81 85 ALA A CA 1
ATOM 656 C C . ALA A 1 85 ? 7.979 -1.484 3.784 1.00 82.81 85 ALA A C 1
ATOM 658 O O . ALA A 1 85 ? 8.579 -1.476 2.716 1.00 82.81 85 ALA A O 1
ATOM 659 N N . MET A 1 86 ? 6.697 -1.103 3.871 1.00 85.25 86 MET A N 1
ATOM 660 C CA . MET A 1 86 ? 5.964 -0.590 2.712 1.00 85.25 86 MET A CA 1
ATOM 661 C C . MET A 1 86 ? 6.531 0.742 2.229 1.00 85.25 86 MET A C 1
ATOM 663 O O . MET A 1 86 ? 6.614 0.950 1.024 1.00 85.25 86 MET A O 1
ATOM 667 N N . ALA A 1 87 ? 6.919 1.629 3.151 1.00 88.19 87 ALA A N 1
ATOM 668 C CA . ALA A 1 87 ? 7.530 2.907 2.800 1.00 88.19 87 ALA A CA 1
ATOM 669 C C . ALA A 1 87 ? 8.840 2.693 2.028 1.00 88.19 87 ALA A C 1
ATOM 671 O O . ALA A 1 87 ? 8.987 3.250 0.946 1.00 88.19 87 ALA A O 1
ATOM 672 N N . HIS A 1 88 ? 9.710 1.799 2.507 1.00 89.38 88 HIS A N 1
ATOM 673 C CA . HIS A 1 88 ? 10.943 1.450 1.797 1.00 89.38 88 HIS A CA 1
ATOM 674 C C . HIS A 1 88 ? 10.682 0.808 0.435 1.00 89.38 88 HIS A C 1
ATOM 676 O O . HIS A 1 88 ? 11.295 1.209 -0.546 1.00 89.38 88 HIS A O 1
ATOM 682 N N . LEU A 1 89 ? 9.714 -0.113 0.323 1.00 89.00 89 LEU A N 1
ATOM 683 C CA . LEU A 1 89 ? 9.349 -0.657 -0.989 1.00 89.00 89 LEU A CA 1
ATOM 684 C C . LEU A 1 89 ? 8.882 0.438 -1.947 1.00 89.00 89 LEU A C 1
ATOM 686 O O . LEU A 1 89 ? 9.272 0.427 -3.106 1.00 89.00 89 LEU A O 1
ATOM 690 N N . ILE A 1 90 ? 8.066 1.386 -1.483 1.00 91.44 90 ILE A N 1
ATOM 691 C CA . ILE A 1 90 ? 7.614 2.507 -2.312 1.00 91.44 90 ILE A CA 1
ATOM 692 C C . ILE A 1 90 ? 8.808 3.356 -2.769 1.00 91.44 90 ILE A C 1
ATOM 694 O O . ILE A 1 90 ? 8.904 3.675 -3.953 1.00 91.44 90 ILE A O 1
ATOM 698 N N . GLU A 1 91 ? 9.716 3.702 -1.855 1.00 91.56 91 GLU A N 1
ATOM 699 C CA . GLU A 1 91 ? 10.933 4.470 -2.148 1.00 91.56 91 GLU A CA 1
ATOM 700 C C . GLU A 1 91 ? 11.809 3.754 -3.186 1.00 91.56 91 GLU A C 1
ATOM 702 O O . GLU A 1 91 ? 12.183 4.354 -4.196 1.00 91.56 91 GLU A O 1
ATOM 707 N N . ASP A 1 92 ? 12.051 2.457 -2.998 1.00 90.50 92 ASP A N 1
ATOM 708 C CA . ASP A 1 92 ? 12.842 1.627 -3.907 1.00 90.50 92 ASP A CA 1
ATOM 709 C C . ASP A 1 92 ? 12.174 1.489 -5.280 1.00 90.50 92 ASP A C 1
ATOM 711 O O . ASP A 1 92 ? 12.833 1.606 -6.311 1.00 90.50 92 ASP A O 1
ATOM 715 N N . GLN A 1 93 ? 10.852 1.296 -5.330 1.00 92.31 93 GLN A N 1
ATOM 716 C CA . GLN A 1 93 ? 10.097 1.217 -6.586 1.00 92.31 93 GLN A CA 1
ATOM 717 C C . GLN A 1 93 ? 10.160 2.534 -7.373 1.00 92.31 93 GLN A C 1
ATOM 719 O O . GLN A 1 93 ? 10.190 2.512 -8.605 1.00 92.31 93 GLN A O 1
ATOM 724 N N . VAL A 1 94 ? 10.197 3.682 -6.687 1.00 93.62 94 VAL A N 1
ATOM 725 C CA . VAL A 1 94 ? 10.343 5.003 -7.320 1.00 93.62 94 VAL A CA 1
ATOM 726 C C . VAL A 1 94 ? 11.771 5.250 -7.786 1.00 93.62 94 VAL A C 1
ATOM 728 O O . VAL A 1 94 ? 11.952 5.795 -8.876 1.00 93.62 94 VAL A O 1
ATOM 731 N N . LYS A 1 95 ? 12.762 4.862 -6.981 1.00 94.50 95 LYS A N 1
ATOM 732 C CA . LYS A 1 95 ? 14.184 5.102 -7.236 1.00 94.50 95 LYS A CA 1
ATOM 733 C C . LYS A 1 95 ? 14.753 4.162 -8.293 1.00 94.50 95 LYS A C 1
ATOM 735 O O . LYS A 1 95 ? 15.345 4.617 -9.263 1.00 94.50 95 LYS A O 1
ATOM 740 N N . GLU A 1 96 ? 14.548 2.864 -8.113 1.00 93.12 96 GLU A N 1
ATOM 741 C CA . GLU A 1 96 ? 15.137 1.810 -8.945 1.00 93.12 96 GLU A CA 1
ATOM 742 C C . GLU A 1 96 ? 14.237 1.430 -10.126 1.00 93.12 96 GLU A C 1
ATOM 744 O O . GLU A 1 96 ? 14.664 0.713 -11.028 1.00 93.12 96 GLU A O 1
ATOM 749 N N . LYS A 1 97 ? 12.975 1.889 -10.131 1.00 95.44 97 LYS A N 1
ATOM 750 C CA . LYS A 1 97 ? 11.971 1.553 -11.157 1.00 95.44 97 LYS A CA 1
ATOM 751 C C . LYS A 1 97 ? 11.785 0.050 -11.332 1.00 95.44 97 LYS A C 1
ATOM 753 O O . LYS A 1 97 ? 11.511 -0.441 -12.426 1.00 95.44 97 LYS A O 1
ATOM 758 N N . LEU A 1 98 ? 11.901 -0.695 -10.241 1.00 92.19 98 LEU A N 1
ATOM 759 C CA . LEU A 1 98 ? 11.686 -2.132 -10.223 1.00 92.19 98 LEU A CA 1
ATOM 760 C C . LEU A 1 98 ? 10.405 -2.454 -9.480 1.00 92.19 98 LEU A C 1
ATOM 762 O O . LEU A 1 98 ? 10.152 -1.937 -8.401 1.00 92.19 98 LEU A O 1
ATOM 766 N N . ASN A 1 99 ? 9.594 -3.338 -10.044 1.00 91.25 99 ASN A N 1
ATOM 767 C CA . ASN A 1 99 ? 8.401 -3.824 -9.376 1.00 91.25 99 ASN A CA 1
ATOM 768 C C . ASN A 1 99 ? 8.782 -4.865 -8.314 1.00 91.25 99 ASN A C 1
ATOM 770 O O . ASN A 1 99 ? 9.347 -5.916 -8.634 1.00 91.25 99 ASN A O 1
ATOM 774 N N . CYS A 1 100 ? 8.403 -4.589 -7.063 1.00 88.06 100 CYS A N 1
ATOM 775 C CA . CYS A 1 100 ? 8.698 -5.442 -5.919 1.00 88.06 100 CYS A CA 1
ATOM 776 C C . CYS A 1 100 ? 8.150 -6.866 -6.074 1.00 88.06 100 CYS A C 1
ATOM 778 O O . CYS A 1 100 ? 8.754 -7.788 -5.542 1.00 88.06 100 CYS A O 1
ATOM 780 N N . ARG A 1 101 ? 7.100 -7.080 -6.884 1.00 85.12 101 ARG A N 1
ATOM 781 C CA . ARG A 1 101 ? 6.557 -8.411 -7.208 1.00 85.12 101 ARG A CA 1
ATOM 782 C C . ARG A 1 101 ? 7.603 -9.386 -7.752 1.00 85.12 101 ARG A C 1
ATOM 784 O O . ARG A 1 101 ? 7.495 -10.589 -7.545 1.00 85.12 101 ARG A O 1
ATOM 791 N N . PHE A 1 102 ? 8.582 -8.873 -8.488 1.00 84.62 102 PHE A N 1
ATOM 792 C CA . PHE A 1 102 ? 9.593 -9.689 -9.158 1.00 84.62 102 PHE A CA 1
ATOM 793 C C . PHE A 1 102 ? 10.852 -9.877 -8.307 1.00 84.62 102 PHE A C 1
ATOM 795 O O . PHE A 1 102 ? 11.824 -10.470 -8.780 1.00 84.62 102 PHE A O 1
ATOM 802 N N . TYR A 1 103 ? 10.860 -9.377 -7.068 1.00 81.44 103 TYR A N 1
ATOM 803 C CA . TYR A 1 103 ? 11.913 -9.684 -6.108 1.00 81.44 103 TYR A CA 1
ATOM 804 C C . TYR A 1 103 ? 11.755 -11.141 -5.675 1.00 81.44 103 TYR A C 1
ATOM 806 O O . TYR A 1 103 ? 10.639 -11.590 -5.419 1.00 81.44 103 TYR A O 1
ATOM 814 N N . HIS A 1 104 ? 12.860 -11.887 -5.590 1.00 58.78 104 HIS A N 1
ATOM 815 C CA . HIS A 1 104 ? 12.820 -13.322 -5.281 1.00 58.78 104 HIS A CA 1
ATOM 816 C C . HIS A 1 104 ? 12.083 -13.645 -3.974 1.00 58.78 104 HIS A C 1
ATOM 818 O O . HIS A 1 104 ? 11.455 -14.691 -3.897 1.00 58.78 104 HIS A O 1
ATOM 824 N N . CYS A 1 105 ? 12.082 -12.725 -3.006 1.00 62.72 105 CYS A N 1
ATOM 825 C CA . CYS A 1 105 ? 11.437 -12.920 -1.709 1.00 62.72 105 CYS A CA 1
ATOM 826 C C . CYS A 1 105 ? 10.028 -12.308 -1.609 1.00 62.72 105 CYS A C 1
ATOM 828 O O . CYS A 1 105 ? 9.443 -12.337 -0.536 1.00 62.72 105 CYS A O 1
ATOM 830 N N . TYR A 1 106 ? 9.451 -11.731 -2.671 1.00 63.66 106 TYR A N 1
ATOM 831 C CA . TYR A 1 106 ? 8.200 -10.964 -2.551 1.00 63.66 106 TYR A CA 1
ATOM 832 C C . TYR A 1 106 ? 7.033 -11.763 -1.956 1.00 63.66 106 TYR A C 1
ATOM 834 O O . TYR A 1 106 ? 6.263 -11.242 -1.156 1.00 63.66 106 TYR A O 1
ATOM 842 N N . THR A 1 107 ? 6.894 -13.032 -2.335 1.00 60.50 107 THR A N 1
ATOM 843 C CA . THR A 1 107 ? 5.864 -13.930 -1.790 1.00 60.50 107 THR A CA 1
ATOM 844 C C . THR A 1 107 ? 6.221 -14.506 -0.425 1.00 60.50 107 THR A C 1
ATOM 846 O O . THR A 1 107 ? 5.314 -14.860 0.325 1.00 60.50 107 THR A O 1
ATOM 849 N N . ASP A 1 108 ? 7.515 -14.577 -0.116 1.00 58.47 108 ASP A N 1
ATOM 850 C CA . ASP A 1 108 ? 8.056 -15.153 1.121 1.00 58.47 108 ASP A CA 1
ATOM 851 C C . ASP A 1 108 ? 8.059 -14.133 2.265 1.00 58.47 108 ASP A C 1
ATOM 853 O O . ASP A 1 108 ? 8.140 -14.481 3.442 1.00 58.47 108 ASP A O 1
ATOM 857 N N . GLU A 1 109 ? 7.929 -12.854 1.926 1.00 62.41 109 GLU A N 1
ATOM 858 C CA . GLU A 1 109 ? 7.813 -11.785 2.894 1.00 62.41 109 GLU A CA 1
ATOM 859 C C . GLU A 1 109 ? 6.463 -11.834 3.620 1.00 62.41 109 GLU A C 1
ATOM 861 O O . GLU A 1 109 ? 5.417 -11.403 3.119 1.00 62.41 109 GLU A O 1
ATOM 866 N N . ASP A 1 110 ? 6.509 -12.283 4.879 1.00 54.97 110 ASP A N 1
ATOM 867 C CA . ASP A 1 110 ? 5.368 -12.371 5.798 1.00 54.97 110 ASP A CA 1
ATOM 868 C C . ASP A 1 110 ? 4.497 -11.102 5.829 1.00 54.97 110 ASP A C 1
ATOM 870 O O . ASP A 1 110 ? 3.304 -11.161 6.138 1.00 54.97 110 ASP A O 1
ATOM 874 N N . PHE A 1 111 ? 5.058 -9.924 5.534 1.00 60.62 111 PHE A N 1
ATOM 875 C CA . PHE A 1 111 ? 4.319 -8.663 5.577 1.00 60.62 111 PHE A CA 1
ATOM 876 C C . PHE A 1 111 ? 3.275 -8.503 4.466 1.00 60.62 111 PHE A C 1
ATOM 878 O O . PHE A 1 111 ? 2.251 -7.861 4.715 1.00 60.62 111 PHE A O 1
ATOM 885 N N . ILE A 1 112 ? 3.458 -9.126 3.295 1.00 62.91 112 ILE A N 1
ATOM 886 C CA . ILE A 1 112 ? 2.513 -9.023 2.169 1.00 62.91 112 ILE A CA 1
ATOM 887 C C . ILE A 1 112 ? 1.144 -9.611 2.544 1.00 62.91 112 ILE A C 1
ATOM 889 O O . ILE A 1 112 ? 0.091 -9.069 2.189 1.00 62.91 112 ILE A O 1
ATOM 893 N N . GLY A 1 113 ? 1.133 -10.692 3.330 1.00 60.81 113 GLY A N 1
ATOM 894 C CA . GLY A 1 113 ? -0.089 -11.274 3.888 1.00 60.81 113 GLY A CA 1
ATOM 895 C C . GLY A 1 113 ? -0.662 -10.490 5.074 1.00 60.81 113 GLY A C 1
ATOM 896 O O . GLY A 1 113 ? -1.873 -10.515 5.308 1.00 60.81 113 GLY A O 1
ATOM 897 N N . GLN A 1 114 ? 0.181 -9.776 5.826 1.00 61.56 114 GLN A N 1
ATOM 898 C CA . GLN A 1 114 ? -0.238 -9.050 7.028 1.00 61.56 114 GLN A CA 1
ATOM 899 C C . GLN A 1 114 ? -0.898 -7.710 6.697 1.00 61.56 114 GLN A C 1
ATOM 901 O O . GLN A 1 114 ? -1.890 -7.383 7.340 1.00 61.56 114 GLN A O 1
ATOM 906 N N . TRP A 1 115 ? -0.460 -6.974 5.667 1.00 58.25 115 TRP A N 1
ATOM 907 C CA . TRP A 1 115 ? -1.084 -5.691 5.279 1.00 58.25 115 TRP A CA 1
ATOM 908 C C . TRP A 1 115 ? -2.556 -5.810 4.865 1.00 58.25 115 TRP A C 1
ATOM 910 O O . TRP A 1 115 ? -3.301 -4.834 4.900 1.00 58.25 115 TRP A O 1
ATOM 920 N N . LYS A 1 116 ? -3.015 -7.025 4.551 1.00 59.44 116 LYS A N 1
ATOM 921 C CA . LYS A 1 116 ? -4.427 -7.327 4.277 1.00 59.44 116 LYS A CA 1
ATOM 922 C C . LYS A 1 116 ? -5.303 -7.338 5.545 1.00 59.44 116 LYS A C 1
ATOM 924 O O . LYS A 1 116 ? -6.524 -7.429 5.435 1.00 59.44 116 LYS A O 1
ATOM 929 N N . LYS A 1 117 ? -4.715 -7.260 6.747 1.00 60.91 117 LYS A N 1
ATOM 930 C CA . LYS A 1 117 ? -5.413 -7.301 8.046 1.00 60.91 117 LYS A CA 1
ATOM 931 C C . LYS A 1 117 ? -5.429 -5.914 8.696 1.00 60.91 117 LYS A C 1
ATOM 933 O O . LYS A 1 117 ? -4.536 -5.578 9.466 1.00 60.91 117 LYS A O 1
ATOM 938 N N . LEU A 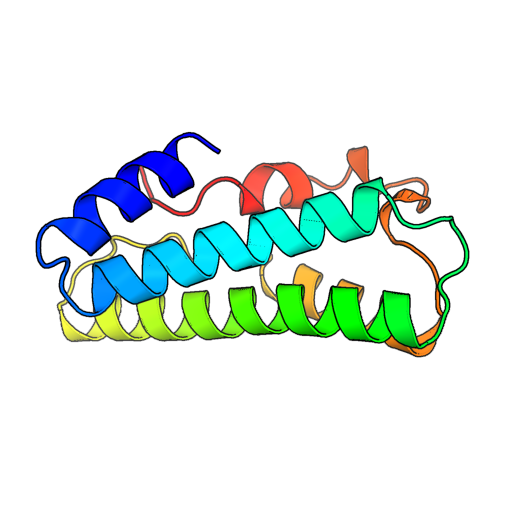1 118 ? -6.467 -5.127 8.405 1.00 60.84 118 LEU A N 1
ATOM 939 C CA . LEU A 1 118 ? -6.607 -3.752 8.914 1.00 60.84 118 LEU A CA 1
ATOM 940 C C . LEU A 1 118 ? -7.071 -3.669 10.388 1.00 60.84 118 LEU A C 1
ATOM 942 O O . LEU A 1 118 ? -6.826 -2.673 11.064 1.00 60.84 118 LEU A O 1
ATOM 946 N N . VAL A 1 119 ? -7.755 -4.704 10.888 1.00 55.84 119 VAL A N 1
ATOM 947 C CA . VAL A 1 119 ? -8.442 -4.709 12.195 1.00 55.84 119 VAL A CA 1
ATOM 948 C C . VAL A 1 119 ? -7.852 -5.801 13.095 1.00 55.84 119 VAL A C 1
ATOM 950 O O . VAL A 1 119 ? -7.490 -6.879 12.609 1.00 55.84 119 VAL A O 1
ATOM 953 N N . ILE A 1 120 ? -7.724 -5.523 14.397 1.00 59.00 120 ILE A N 1
ATOM 954 C CA . ILE A 1 120 ? -7.361 -6.525 15.416 1.00 59.00 120 ILE A CA 1
ATOM 955 C C . ILE A 1 120 ? -8.587 -7.424 15.649 1.00 59.00 120 ILE A C 1
ATOM 957 O O . ILE A 1 120 ? -9.704 -6.918 15.706 1.00 59.00 120 ILE A O 1
ATOM 961 N N . ARG A 1 121 ? -8.394 -8.748 15.692 1.00 52.19 121 ARG A N 1
ATOM 962 C CA . ARG A 1 121 ? -9.480 -9.700 15.986 1.00 52.19 121 ARG A CA 1
ATOM 963 C C . ARG A 1 121 ? -9.994 -9.526 17.406 1.00 52.19 121 ARG A C 1
ATOM 965 O O . ARG A 1 121 ? -9.130 -9.350 18.291 1.00 52.19 121 ARG A O 1
#

pLDDT: mean 80.96, std 13.26, range [52.19, 97.06]

Radius of gyration: 14.89 Å; chains: 1; bounding box: 40×25×40 Å